Protein AF-A0A955W1N9-F1 (afdb_monomer)

Foldseek 3Di:
DDDDPPPPPVDDVVVVVVVVVVVVVVVVVVVVVVVVPDDPPDDPAAEEEEAEDDDVPPVVVLVQVVVLQVLCVVVRHHYDYLSNPCVVPPDCVVRVVVSLVVSLVSLLPGQAYEHDDPDQDPSNVSSVVSCVVNVRHYHYDPPPSRD

pLDDT: mean 88.89, std 12.07, range [47.62, 98.5]

Sequence (147 aa):
DYGPWEVDDGRDYRAEAFAEVIDGLHYCAAELVRLSGPRVPRVRRRRVYVCHPYRDDPQGNAARVADLCRALTDAGLVPIAPQLYLPAFVDEATQREEALALCLELLDVCDEVRVYGERISEGMRVELRHAEARGIPIRFAAGGDEP

Secondary structure (DSSP, 8-state):
---------S--HHHHHHHHHHHHHHHHHHHHHHHT--------PPEEEEE---TTSHHHHHHHHHHHHHHHHHTT-EEE-GGGTGGGT--TTT-HHHHHHHHHHHHHT-SEEEE-SSS--HHHHHHHHHHHHTTPPEEEPPTT---

Nearest PDB structures (foldseek):
  8rpt-assembly1_B  TM=7.916E-01  e=1.209E-04  Homo sapiens
  8rpt-assembly1_A  TM=8.004E-01  e=1.882E-04  Homo sapiens
  2v4u-assembly1_A  TM=5.963E-01  e=4.336E-02  Homo sapiens
  2q62-assembly2_F  TM=5.947E-01  e=8.163E-02  Sinorhizobium meliloti
  2q62-assembly1_D  TM=5.545E-01  e=4.921E-02  Sinorhizobium meliloti

Mean predicted aligned error: 10.29 Å

Radius of gyration: 29.56 Å; Cα contacts (8 Å, |Δi|>4): 143; chains: 1; bounding box: 43×31×104 Å

Solvent-accessible surface area (backbone atoms only — not compar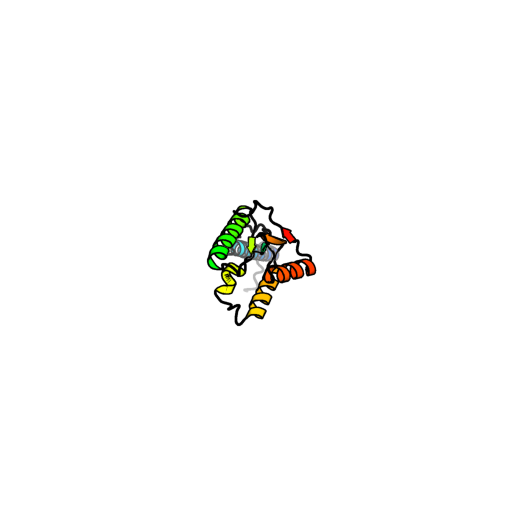able to full-atom values): 8859 Å² total; per-residue (Å²): 140,87,71,87,80,80,78,83,78,85,71,58,63,67,62,51,55,51,50,53,52,53,51,53,51,51,51,53,53,53,49,53,58,63,71,64,50,89,74,76,85,77,76,85,55,54,30,33,26,59,41,60,66,42,84,93,46,56,73,65,35,46,53,53,52,51,52,51,38,47,56,36,40,77,72,58,34,41,60,44,51,57,86,74,54,48,69,80,82,42,56,59,92,83,37,47,68,59,54,48,50,54,47,50,58,59,45,70,73,30,67,24,38,39,38,42,76,98,56,84,41,73,70,49,52,53,53,51,55,51,30,57,77,68,70,38,50,76,41,74,56,57,104,75,72,70,131

Structure (mmCIF, N/CA/C/O backbone):
data_AF-A0A955W1N9-F1
#
_entry.id   AF-A0A955W1N9-F1
#
loop_
_atom_site.group_PDB
_atom_site.id
_atom_site.type_symbol
_atom_site.label_atom_id
_atom_site.label_alt_id
_atom_site.label_comp_id
_atom_site.label_asym_id
_atom_site.label_entity_id
_atom_site.label_seq_id
_atom_site.pdbx_PDB_ins_code
_atom_site.Cartn_x
_atom_site.Cartn_y
_atom_site.Cartn_z
_atom_site.occupancy
_atom_site.B_iso_or_equiv
_atom_site.auth_seq_id
_atom_site.auth_comp_id
_atom_site.auth_asym_id
_atom_site.auth_atom_id
_atom_site.pdbx_PDB_model_num
ATOM 1 N N . ASP A 1 1 ? -7.332 9.156 83.949 1.00 47.62 1 ASP A N 1
ATOM 2 C CA . ASP A 1 1 ? -8.137 8.392 82.983 1.00 47.62 1 ASP A CA 1
ATOM 3 C C . ASP A 1 1 ? -8.134 9.056 81.622 1.00 47.62 1 ASP A C 1
ATOM 5 O O . ASP A 1 1 ? -8.812 10.051 81.417 1.00 47.62 1 ASP A O 1
ATOM 9 N N . TYR A 1 2 ? -7.305 8.539 80.718 1.00 48.75 2 TYR A N 1
ATOM 10 C CA . TYR A 1 2 ? -7.372 8.814 79.283 1.00 48.75 2 TYR A CA 1
ATOM 11 C C . TYR A 1 2 ? -7.655 7.456 78.632 1.00 48.75 2 TYR A C 1
ATOM 13 O O . TYR A 1 2 ? -6.752 6.638 78.475 1.00 48.75 2 TYR A O 1
ATOM 21 N N . GLY A 1 3 ? -8.940 7.170 78.416 1.00 58.53 3 GLY A N 1
ATOM 22 C CA . GLY A 1 3 ? -9.425 5.995 77.687 1.00 58.53 3 GLY A CA 1
ATOM 23 C C . GLY A 1 3 ? -9.599 6.314 76.199 1.00 58.53 3 GLY A C 1
ATOM 24 O O . GLY A 1 3 ? -9.450 7.477 75.816 1.00 58.53 3 GLY A O 1
ATOM 25 N N . PRO A 1 4 ? -9.885 5.316 75.347 1.00 54.72 4 PRO A N 1
ATOM 26 C CA . PRO A 1 4 ? -10.070 5.553 73.924 1.00 54.72 4 PRO A CA 1
ATOM 27 C C . PRO A 1 4 ? -11.295 6.451 73.741 1.00 54.72 4 PRO A C 1
ATOM 29 O O . PRO A 1 4 ? -12.402 6.102 74.143 1.00 54.72 4 PRO A O 1
ATOM 32 N N . TRP A 1 5 ? -11.076 7.639 73.186 1.00 65.38 5 TRP A N 1
ATOM 33 C CA . TRP A 1 5 ? -12.154 8.535 72.797 1.00 65.38 5 TRP A CA 1
ATOM 34 C C . TRP A 1 5 ? -12.833 7.928 71.569 1.00 65.38 5 TRP A C 1
ATOM 36 O O . TRP A 1 5 ? -12.374 8.123 70.445 1.00 65.38 5 TRP A O 1
ATOM 46 N N . GLU A 1 6 ? -13.902 7.161 71.773 1.00 60.47 6 GLU A N 1
ATOM 47 C CA . GLU A 1 6 ? -14.869 6.908 70.707 1.00 60.47 6 GLU A CA 1
ATOM 48 C C . GLU A 1 6 ? -15.645 8.208 70.496 1.00 60.47 6 GLU A C 1
ATOM 50 O O . GLU A 1 6 ? -16.575 8.543 71.229 1.00 60.47 6 GLU A O 1
ATOM 55 N N . VAL A 1 7 ? -15.166 9.011 69.547 1.00 66.75 7 VAL A N 1
ATOM 56 C CA . VAL A 1 7 ? -15.858 10.217 69.100 1.00 66.75 7 VAL A CA 1
ATOM 57 C C . VAL A 1 7 ? -16.993 9.760 68.188 1.00 66.75 7 VAL A C 1
ATOM 59 O O . VAL A 1 7 ? -16.780 9.526 67.003 1.00 66.75 7 VAL A O 1
ATOM 62 N N . ASP A 1 8 ? -18.185 9.588 68.757 1.00 68.19 8 ASP A N 1
ATOM 63 C CA . ASP A 1 8 ? -19.421 9.439 67.986 1.00 68.19 8 ASP A CA 1
ATOM 64 C C . ASP A 1 8 ? -19.909 10.833 67.573 1.00 68.19 8 ASP A C 1
ATOM 66 O O . ASP A 1 8 ? -20.668 11.500 68.278 1.00 68.19 8 ASP A O 1
ATOM 70 N N . ASP A 1 9 ? -19.384 11.318 66.452 1.00 80.75 9 ASP A N 1
ATOM 71 C CA . ASP A 1 9 ? -19.788 12.576 65.826 1.00 80.75 9 ASP A CA 1
ATOM 72 C C . ASP A 1 9 ? -20.898 12.385 64.779 1.00 80.75 9 ASP A C 1
ATOM 74 O O . ASP A 1 9 ? -21.187 13.300 64.005 1.00 80.75 9 ASP A O 1
ATOM 78 N N . GLY A 1 10 ? -21.541 11.209 64.760 1.00 82.44 10 GLY A N 1
ATOM 79 C CA . GLY A 1 10 ? -22.621 10.876 63.833 1.00 82.44 10 GLY A CA 1
ATOM 80 C C . GLY A 1 10 ? -22.175 10.674 62.383 1.00 82.44 10 GLY A C 1
ATOM 81 O O . GLY A 1 10 ? -23.028 10.612 61.494 1.00 82.44 10 GLY A O 1
ATOM 82 N N . ARG A 1 11 ? -20.864 10.588 62.122 1.00 81.31 11 ARG A N 1
ATOM 83 C CA . ARG A 1 11 ? -20.317 10.399 60.776 1.00 81.31 11 ARG A CA 1
ATOM 84 C C . ARG A 1 11 ? -20.156 8.934 60.407 1.00 81.31 11 ARG A C 1
ATOM 86 O O . ARG A 1 11 ? -19.706 8.107 61.199 1.00 81.31 11 ARG A O 1
ATOM 93 N N . ASP A 1 12 ? -20.455 8.629 59.150 1.00 87.69 12 ASP A N 1
ATOM 94 C CA . ASP A 1 12 ? -20.154 7.331 58.555 1.00 87.69 12 ASP A CA 1
ATOM 95 C C . ASP A 1 12 ? -18.801 7.401 57.844 1.00 87.69 12 ASP A C 1
ATOM 97 O O . ASP A 1 12 ? -18.701 7.585 56.630 1.00 87.69 12 ASP A O 1
ATOM 101 N N . TYR A 1 13 ? -17.736 7.223 58.621 1.00 85.19 13 TYR A N 1
ATOM 102 C CA . TYR A 1 13 ? -16.364 7.233 58.115 1.00 85.19 13 TYR A CA 1
ATOM 103 C C . TYR A 1 13 ? -16.109 6.211 57.003 1.00 85.19 13 TYR A C 1
ATOM 105 O O . TYR A 1 13 ? -15.218 6.418 56.182 1.00 85.19 13 TYR A O 1
ATOM 113 N N . ARG A 1 14 ? -16.856 5.097 56.957 1.00 84.31 14 ARG A N 1
ATOM 114 C CA . ARG A 1 14 ? -16.711 4.113 55.876 1.00 84.31 14 ARG A CA 1
ATOM 115 C C . ARG A 1 14 ? -17.278 4.653 54.575 1.00 84.31 14 ARG A C 1
ATOM 117 O O . ARG A 1 14 ? -16.627 4.509 53.541 1.00 84.31 14 ARG A O 1
ATOM 124 N N . ALA A 1 15 ? -18.458 5.262 54.629 1.00 88.06 15 ALA A N 1
ATOM 125 C CA . ALA A 1 15 ? -19.057 5.907 53.470 1.00 88.06 15 ALA A CA 1
ATOM 126 C C . ALA A 1 15 ? -18.213 7.102 52.995 1.00 88.06 15 ALA A C 1
ATOM 128 O O . ALA A 1 15 ? -17.950 7.215 51.799 1.00 88.06 15 ALA A O 1
ATOM 129 N N . GLU A 1 16 ? -17.723 7.933 53.920 1.00 88.50 16 GLU A N 1
ATOM 130 C CA . GLU A 1 16 ? -16.848 9.075 53.615 1.00 88.50 16 GLU A CA 1
ATOM 131 C C . GLU A 1 16 ? -15.528 8.621 52.978 1.00 88.50 16 GLU A C 1
ATOM 133 O O . GLU A 1 16 ? -15.172 9.085 51.898 1.00 88.50 16 GLU A O 1
ATOM 138 N N . ALA A 1 17 ? -14.834 7.646 53.574 1.00 89.25 17 ALA A N 1
ATOM 139 C CA . ALA A 1 17 ? -13.588 7.123 53.015 1.00 89.25 17 ALA A CA 1
ATOM 140 C C . ALA A 1 17 ? -13.790 6.482 51.634 1.00 89.25 17 ALA A C 1
ATOM 142 O O . ALA A 1 17 ? -12.925 6.588 50.765 1.00 89.25 17 ALA A O 1
ATOM 143 N N . PHE A 1 18 ? -14.928 5.818 51.412 1.00 91.81 18 PHE A N 1
ATOM 144 C CA . PHE A 1 18 ? -15.265 5.270 50.103 1.00 91.81 18 PHE A CA 1
ATOM 145 C C . PHE A 1 18 ? -15.501 6.378 49.067 1.00 91.81 18 PHE A C 1
ATOM 147 O O . PHE A 1 18 ? -14.993 6.274 47.952 1.00 91.81 18 PHE A O 1
ATOM 154 N N . ALA A 1 19 ? -16.211 7.449 49.433 1.00 92.19 19 ALA A N 1
ATOM 155 C CA . ALA A 1 19 ? -16.438 8.600 48.560 1.00 92.19 19 ALA A CA 1
ATOM 156 C C . ALA A 1 19 ? -15.120 9.281 48.151 1.00 92.19 19 ALA A C 1
ATOM 158 O O . ALA A 1 19 ? -14.893 9.502 46.964 1.00 92.19 19 ALA A O 1
ATOM 159 N N . GLU A 1 20 ? -14.207 9.498 49.101 1.00 93.06 20 GLU A N 1
ATOM 160 C CA . GLU A 1 20 ? -12.881 10.082 48.843 1.00 93.06 20 GLU A CA 1
ATOM 161 C C . GLU A 1 20 ? -12.044 9.239 47.867 1.00 93.06 20 GLU A C 1
ATOM 163 O O . GLU A 1 20 ? -11.380 9.765 46.971 1.00 93.06 20 GLU A O 1
ATOM 168 N N . VAL A 1 21 ? -12.094 7.907 47.988 1.00 95.44 21 VAL A N 1
ATOM 169 C CA . VAL A 1 21 ? -11.411 7.005 47.045 1.00 95.44 21 VAL A CA 1
ATOM 170 C C . VAL A 1 21 ? -11.996 7.132 45.638 1.00 95.44 21 VAL A C 1
ATOM 172 O O . VAL A 1 21 ? -11.247 7.161 44.659 1.00 95.44 21 VAL A O 1
ATOM 175 N N . ILE A 1 22 ? -13.321 7.213 45.523 1.00 96.06 22 ILE A N 1
ATOM 176 C CA . ILE A 1 22 ? -14.002 7.385 44.238 1.00 96.06 22 ILE A CA 1
ATOM 177 C C . ILE A 1 22 ? -13.641 8.734 43.606 1.00 96.06 22 ILE A C 1
ATOM 179 O O . ILE A 1 22 ? -13.322 8.777 42.417 1.00 96.06 22 ILE A O 1
ATOM 183 N N . ASP A 1 23 ? -13.595 9.810 44.387 1.00 95.69 23 ASP A N 1
ATOM 184 C CA . ASP A 1 23 ? -13.177 11.129 43.908 1.00 95.69 23 ASP A CA 1
ATOM 185 C C . ASP A 1 23 ? -11.713 11.138 43.462 1.00 95.69 23 ASP A C 1
ATOM 187 O O . ASP A 1 23 ? -11.400 11.640 42.379 1.00 95.69 23 ASP A O 1
ATOM 191 N N . GLY A 1 24 ? -10.820 10.496 44.219 1.00 95.75 24 GLY A N 1
ATOM 192 C CA . GLY A 1 24 ? -9.426 10.304 43.819 1.00 95.75 24 GLY A CA 1
ATOM 193 C C . GLY A 1 24 ? -9.296 9.577 42.475 1.00 95.75 24 GLY A C 1
ATOM 194 O O . GLY A 1 24 ? -8.546 10.0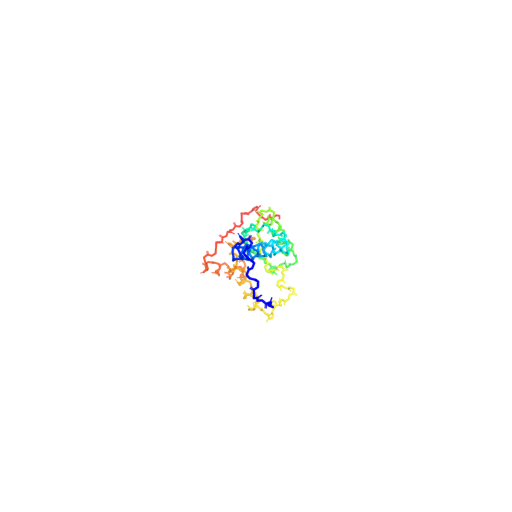11 41.597 1.00 95.75 24 GLY A O 1
ATOM 195 N N . LEU A 1 25 ? -10.076 8.513 42.265 1.00 96.50 25 LEU A N 1
ATOM 196 C CA . LEU A 1 25 ? -10.115 7.787 40.992 1.00 96.50 25 LEU A CA 1
ATOM 197 C C . LEU A 1 25 ? -10.665 8.650 39.847 1.00 96.50 25 LEU 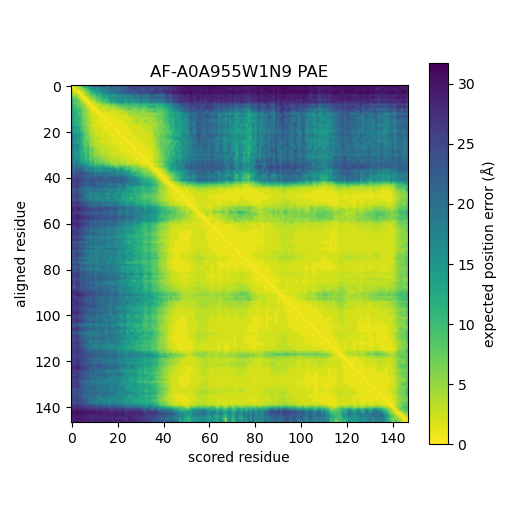A C 1
ATOM 199 O O . LEU A 1 25 ? -10.114 8.611 38.743 1.00 96.50 25 LEU A O 1
ATOM 203 N N . HIS A 1 26 ? -11.702 9.455 40.095 1.00 94.50 26 HIS A N 1
ATOM 204 C CA . HIS A 1 26 ? -12.229 10.397 39.108 1.00 94.50 26 HIS A CA 1
ATOM 205 C C . HIS A 1 26 ? -11.186 11.444 38.703 1.00 94.50 26 HIS A C 1
ATOM 207 O O . HIS A 1 26 ? -11.023 11.704 37.508 1.00 94.50 26 HIS A O 1
ATOM 213 N N . TYR A 1 27 ? -10.438 11.995 39.664 1.00 95.00 27 TYR A N 1
ATOM 214 C CA . TYR A 1 27 ? -9.342 12.926 39.388 1.00 95.00 27 TYR A CA 1
ATOM 215 C C . TYR A 1 27 ? -8.241 12.279 38.543 1.00 95.00 27 TYR A C 1
ATOM 217 O O . TYR A 1 27 ? -7.823 12.855 37.535 1.00 95.00 27 TYR A O 1
ATOM 225 N N . CYS A 1 28 ? -7.810 11.062 38.890 1.00 94.44 28 CYS A N 1
ATOM 226 C CA . CYS A 1 28 ? -6.826 10.326 38.097 1.00 94.44 28 CYS A CA 1
ATOM 227 C C . CYS A 1 28 ? -7.314 10.068 36.663 1.00 94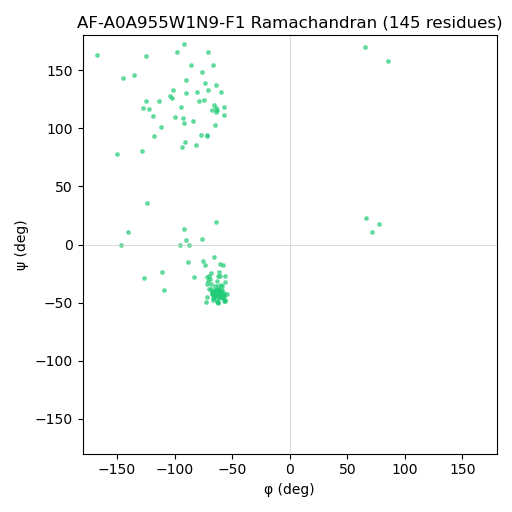.44 28 CYS A C 1
ATOM 229 O O . CYS A 1 28 ? -6.564 10.277 35.710 1.00 94.44 28 CYS A O 1
ATOM 231 N N . ALA A 1 29 ? -8.570 9.650 36.487 1.00 92.19 29 ALA A N 1
ATOM 232 C CA . ALA A 1 29 ? -9.149 9.414 35.166 1.00 92.19 29 ALA A CA 1
ATOM 233 C C . ALA A 1 29 ? -9.240 10.706 34.335 1.00 92.19 29 ALA A C 1
ATOM 235 O O . ALA A 1 29 ? -8.890 10.707 33.152 1.00 92.19 29 ALA A O 1
ATOM 236 N N . ALA A 1 30 ? -9.662 11.813 34.952 1.00 90.19 30 ALA A N 1
ATOM 237 C CA . ALA A 1 30 ? -9.750 13.110 34.293 1.00 90.19 30 ALA A CA 1
ATOM 238 C C . ALA A 1 30 ? -8.377 13.595 33.806 1.00 90.19 30 ALA A C 1
ATOM 240 O O . ALA A 1 30 ? -8.266 14.062 32.669 1.00 90.19 30 ALA A O 1
ATOM 241 N N . GLU A 1 31 ? -7.324 13.435 34.613 1.00 91.50 31 GLU A N 1
ATOM 242 C CA . GLU A 1 31 ? -5.978 13.813 34.181 1.00 91.50 31 GLU A CA 1
ATOM 243 C C . GLU A 1 31 ? -5.384 12.873 33.132 1.00 91.50 31 GLU A C 1
ATOM 245 O O . GLU A 1 31 ? -4.739 13.342 32.197 1.00 91.50 31 GLU A O 1
ATOM 250 N N . LEU A 1 32 ? -5.673 11.571 33.174 1.00 88.25 32 LEU A N 1
ATOM 251 C CA . LEU A 1 32 ? -5.283 10.665 32.087 1.00 88.25 32 LEU A CA 1
ATOM 252 C C . LEU A 1 32 ? -5.888 11.090 30.739 1.00 88.25 32 LEU A C 1
ATOM 254 O O . LEU A 1 32 ? -5.205 11.039 29.714 1.00 88.25 32 LEU A O 1
ATOM 258 N N . VAL A 1 33 ? -7.142 11.550 30.722 1.00 85.06 33 VAL A N 1
ATOM 259 C CA . VAL A 1 33 ? -7.791 12.066 29.504 1.00 85.06 33 VAL A CA 1
ATOM 260 C C . VAL A 1 33 ? -7.137 13.367 29.031 1.00 85.06 33 VAL A C 1
ATOM 262 O O . VAL A 1 33 ? -6.891 13.519 27.835 1.00 85.06 33 VAL A O 1
ATOM 265 N N . ARG A 1 34 ? -6.806 14.283 29.948 1.00 84.69 34 ARG A N 1
ATOM 266 C CA . ARG A 1 34 ? -6.113 15.542 29.622 1.00 84.69 34 ARG A CA 1
ATOM 267 C C . ARG A 1 34 ? -4.710 15.301 29.064 1.00 84.69 34 ARG A C 1
ATOM 269 O O . ARG A 1 34 ? -4.343 15.910 28.061 1.00 84.69 34 ARG A O 1
ATOM 276 N N . LEU A 1 35 ? -3.963 14.370 29.658 1.00 85.56 35 LEU A N 1
ATOM 277 C CA . LEU A 1 35 ? -2.621 13.976 29.218 1.00 85.56 35 LEU A CA 1
ATOM 278 C C . LEU A 1 35 ? -2.623 13.210 27.890 1.00 85.56 35 LEU A C 1
ATOM 280 O O . LEU A 1 35 ? -1.648 13.274 27.146 1.00 85.56 35 LEU A O 1
ATOM 284 N N . SER A 1 36 ? -3.714 12.510 27.563 1.00 78.94 36 SER A N 1
ATOM 285 C CA . SER A 1 36 ? -3.830 11.732 26.320 1.00 78.94 36 SER A CA 1
ATOM 286 C C . SER A 1 36 ? -3.830 12.590 25.046 1.00 78.94 36 SER A C 1
ATOM 288 O O . SER A 1 36 ? -3.705 12.042 23.949 1.00 78.94 36 SER A O 1
ATOM 290 N N . GLY A 1 37 ? -3.954 13.916 25.174 1.00 73.00 37 GLY A N 1
ATOM 291 C CA . GLY A 1 37 ? -3.973 14.856 24.059 1.00 73.00 37 GLY A CA 1
ATOM 292 C C . GLY A 1 37 ? -5.191 14.689 23.135 1.00 73.00 37 GLY A C 1
ATOM 293 O O . GLY A 1 37 ? -5.961 13.728 23.237 1.00 73.00 37 GLY A O 1
ATOM 294 N N . PRO A 1 38 ? -5.411 15.630 22.203 1.00 69.88 38 PRO A N 1
ATOM 295 C CA . PRO A 1 38 ? -6.459 15.484 21.205 1.00 69.88 38 PRO A CA 1
ATOM 296 C C . PRO A 1 38 ? -6.154 14.277 20.307 1.00 69.88 38 PRO A C 1
ATOM 298 O O . PRO A 1 38 ? -5.194 14.277 19.534 1.00 69.88 38 PRO A O 1
ATOM 301 N N . ARG A 1 39 ? -6.995 13.238 20.370 1.00 68.25 39 ARG A N 1
ATOM 302 C CA . ARG A 1 39 ? -6.963 12.160 19.375 1.00 68.25 39 ARG A CA 1
ATOM 303 C C . ARG A 1 39 ? -7.413 12.754 18.048 1.00 68.25 39 ARG A C 1
ATOM 305 O O . ARG A 1 39 ? -8.567 13.154 17.923 1.00 68.25 39 ARG A O 1
ATOM 312 N N . VAL A 1 40 ? -6.528 12.779 17.051 1.00 70.94 40 VAL A N 1
ATOM 313 C CA . VAL A 1 40 ? -6.933 13.077 15.671 1.00 70.94 40 VAL A CA 1
ATOM 314 C C . VAL A 1 40 ? -8.008 12.052 15.294 1.00 70.94 40 VAL A C 1
ATOM 316 O O . VAL A 1 40 ? -7.709 10.853 15.336 1.00 70.94 40 VAL A O 1
ATOM 319 N N . PRO A 1 41 ? -9.249 12.463 14.971 1.00 66.62 41 PRO A N 1
ATOM 320 C CA . PRO A 1 41 ? -10.289 11.528 14.567 1.00 66.62 41 PRO A CA 1
ATOM 321 C C . PRO A 1 41 ? -9.795 10.740 13.354 1.00 66.62 41 PRO A C 1
ATOM 323 O O . PRO A 1 41 ? -9.594 11.290 12.272 1.00 66.62 41 PRO A O 1
ATOM 326 N N . ARG A 1 42 ? -9.542 9.441 13.532 1.00 67.06 42 ARG A N 1
ATOM 327 C CA . ARG A 1 42 ? -9.075 8.583 12.442 1.00 67.06 42 ARG A CA 1
ATOM 328 C C . ARG A 1 42 ? -10.286 7.967 11.767 1.00 67.06 42 ARG A C 1
ATOM 330 O O . ARG A 1 42 ? -10.705 6.870 12.119 1.00 67.06 42 ARG A O 1
ATOM 337 N N . VAL A 1 43 ? -10.836 8.661 10.774 1.00 80.38 43 VAL A N 1
ATOM 338 C CA . VAL A 1 43 ? -11.691 7.984 9.795 1.00 80.38 43 VAL A CA 1
ATOM 339 C C . VAL A 1 43 ? -10.796 7.010 9.035 1.00 80.38 43 VAL A C 1
ATOM 341 O O . VAL A 1 43 ? -9.795 7.415 8.436 1.00 80.38 43 VAL A O 1
ATOM 344 N N . ARG A 1 44 ? -11.115 5.714 9.094 1.00 88.25 44 ARG A N 1
ATOM 345 C CA . ARG A 1 44 ? -10.399 4.696 8.322 1.00 88.25 44 ARG A CA 1
ATOM 346 C C . ARG A 1 44 ? -10.645 4.958 6.838 1.00 88.25 44 ARG A C 1
ATOM 348 O O . ARG A 1 44 ? -11.707 4.638 6.312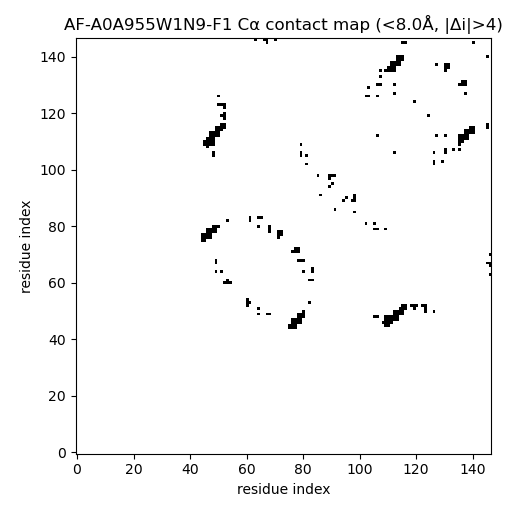 1.00 88.25 44 ARG A O 1
ATOM 355 N N . ARG A 1 45 ? -9.650 5.531 6.168 1.00 93.31 45 ARG A N 1
ATOM 356 C CA . ARG A 1 45 ? -9.627 5.665 4.710 1.00 93.31 45 ARG A CA 1
ATOM 357 C C . ARG A 1 45 ? -9.279 4.321 4.073 1.00 93.31 45 ARG A C 1
ATOM 359 O O . ARG A 1 45 ? -8.549 3.525 4.666 1.00 93.31 45 ARG A O 1
ATOM 366 N N . ARG A 1 46 ? -9.810 4.065 2.876 1.00 96.69 46 ARG A N 1
ATOM 367 C CA . ARG A 1 46 ? -9.477 2.863 2.100 1.00 96.69 46 ARG A CA 1
ATOM 368 C C . ARG A 1 46 ? -8.050 2.978 1.569 1.00 96.69 46 ARG A C 1
ATOM 370 O O . ARG A 1 46 ? -7.681 4.022 1.033 1.00 96.69 46 ARG A O 1
ATOM 377 N N . ARG A 1 47 ? -7.271 1.914 1.725 1.00 98.19 47 ARG A N 1
ATOM 378 C CA . ARG A 1 47 ? -5.897 1.792 1.234 1.00 98.19 47 ARG A CA 1
ATOM 379 C C . ARG A 1 47 ? -5.914 1.201 -0.167 1.00 98.19 47 ARG A C 1
ATOM 381 O O . ARG A 1 47 ? -6.577 0.191 -0.390 1.00 98.19 47 ARG A O 1
ATOM 388 N N . VAL A 1 48 ? -5.212 1.831 -1.094 1.00 98.31 48 VAL A N 1
ATOM 389 C CA . VAL A 1 48 ? -5.200 1.453 -2.507 1.00 98.31 48 VAL A CA 1
ATOM 390 C C . VAL A 1 48 ? -3.771 1.158 -2.913 1.00 98.31 48 VAL A C 1
ATOM 392 O O . VAL A 1 48 ? -2.935 2.058 -2.891 1.00 98.31 48 VAL A O 1
ATOM 395 N N . TYR A 1 49 ? -3.500 -0.082 -3.301 1.00 98.50 49 TYR A N 1
ATOM 396 C CA . TYR A 1 49 ? -2.221 -0.438 -3.899 1.00 98.50 49 TYR A CA 1
ATOM 397 C C . TYR A 1 49 ? -2.169 0.092 -5.335 1.00 98.50 49 TYR A C 1
ATOM 399 O O . TYR A 1 49 ? -3.058 -0.212 -6.134 1.00 98.50 49 TYR A O 1
ATOM 407 N N . VAL A 1 50 ? -1.152 0.887 -5.667 1.00 97.69 50 VAL A N 1
ATOM 408 C CA . VAL A 1 50 ? -0.977 1.485 -6.997 1.00 97.69 50 VAL A CA 1
ATOM 409 C C . VAL A 1 50 ? -0.119 0.562 -7.855 1.00 97.69 50 VAL A C 1
ATOM 411 O O . VAL A 1 50 ? 1.098 0.507 -7.703 1.00 97.69 50 VAL A O 1
ATOM 414 N N . CYS A 1 51 ? -0.759 -0.140 -8.783 1.00 96.31 51 CYS A N 1
ATOM 415 C CA . CYS A 1 51 ? -0.123 -1.054 -9.724 1.00 96.31 51 CYS A CA 1
ATOM 416 C C . CYS A 1 51 ? 0.053 -0.338 -11.076 1.00 96.31 51 CYS A C 1
ATOM 418 O O . CYS A 1 51 ? -0.932 -0.054 -11.753 1.00 96.31 51 CYS A O 1
ATOM 420 N N . HIS A 1 52 ? 1.290 -0.011 -11.462 1.00 94.38 52 HIS A N 1
ATOM 421 C CA . HIS A 1 52 ? 1.614 0.748 -12.682 1.00 94.38 52 HIS A CA 1
ATOM 422 C C . HIS A 1 52 ? 2.934 0.233 -13.292 1.00 94.38 52 HIS A C 1
ATOM 424 O O . HIS A 1 52 ? 3.859 -0.098 -12.540 1.00 94.38 52 HIS A O 1
ATOM 430 N N . PRO A 1 53 ? 3.088 0.176 -14.629 1.00 91.44 53 PRO A N 1
ATOM 431 C CA . PRO A 1 53 ? 4.349 -0.219 -15.260 1.00 91.44 53 PRO A CA 1
ATOM 432 C C . PRO A 1 53 ? 5.473 0.780 -14.933 1.00 91.44 53 PRO A C 1
ATOM 434 O O . PRO A 1 53 ? 5.409 1.938 -15.318 1.00 91.44 53 PRO A O 1
ATOM 437 N N . TYR A 1 54 ? 6.514 0.353 -14.210 1.00 86.94 54 TYR A N 1
ATOM 438 C CA . TYR A 1 54 ? 7.512 1.290 -13.661 1.00 86.94 54 TYR A CA 1
ATOM 439 C C . TYR A 1 54 ? 8.896 1.240 -14.331 1.00 86.94 54 TYR A C 1
ATOM 441 O O . TYR A 1 54 ? 9.518 2.277 -14.550 1.00 86.94 54 TYR A O 1
ATOM 449 N N . ARG A 1 55 ? 9.387 0.045 -14.679 1.00 82.75 55 ARG A N 1
ATOM 450 C CA . ARG A 1 55 ? 10.809 -0.182 -15.005 1.00 82.75 55 ARG A CA 1
ATOM 451 C C . ARG A 1 55 ? 11.310 0.460 -16.300 1.00 82.75 55 ARG A C 1
ATOM 453 O O . ARG A 1 55 ? 12.507 0.692 -16.415 1.00 82.75 55 ARG A O 1
ATOM 460 N N . ASP A 1 56 ? 10.425 0.722 -17.256 1.00 84.44 56 ASP A N 1
ATOM 461 C CA . ASP A 1 56 ? 10.830 1.155 -18.601 1.00 84.44 56 ASP A CA 1
ATOM 462 C C . ASP A 1 56 ? 11.360 2.605 -18.624 1.00 84.44 56 ASP A C 1
ATOM 464 O O . ASP A 1 56 ? 12.201 2.942 -19.451 1.00 84.44 56 ASP A O 1
ATOM 468 N N . ASP A 1 57 ? 10.891 3.449 -17.700 1.00 87.25 57 ASP A N 1
ATOM 469 C CA . ASP A 1 57 ? 11.305 4.849 -17.518 1.00 87.25 57 ASP A CA 1
ATOM 470 C C . ASP A 1 57 ? 11.156 5.231 -16.031 1.00 87.25 57 ASP A C 1
ATOM 472 O O . ASP A 1 57 ? 10.158 5.843 -15.649 1.00 87.25 57 ASP A O 1
ATOM 476 N N . PRO A 1 58 ? 12.088 4.834 -15.143 1.00 83.88 58 PRO A N 1
ATOM 477 C CA . PRO A 1 58 ? 11.907 5.013 -13.701 1.00 83.88 58 PRO A CA 1
ATOM 478 C C . PRO A 1 58 ? 11.705 6.474 -13.279 1.00 83.88 58 PRO A C 1
ATOM 480 O O . PRO A 1 58 ? 10.921 6.750 -12.375 1.00 83.88 58 PRO A O 1
ATOM 483 N N . GLN A 1 59 ? 12.373 7.422 -13.944 1.00 84.06 59 GLN A N 1
ATOM 484 C CA . GLN A 1 59 ? 12.285 8.847 -13.613 1.00 84.06 59 GLN A CA 1
ATOM 485 C C . GLN A 1 59 ? 10.935 9.439 -14.030 1.00 84.06 59 GLN A C 1
ATOM 487 O O . GLN A 1 59 ? 10.266 10.065 -13.205 1.00 84.06 59 GLN A O 1
ATOM 492 N N . GLY A 1 60 ? 10.495 9.212 -15.272 1.00 89.50 60 GLY A N 1
ATOM 493 C CA . GLY A 1 60 ? 9.186 9.687 -15.720 1.00 89.50 60 GLY A CA 1
ATOM 494 C C . GLY A 1 60 ? 8.035 8.948 -15.036 1.00 89.50 60 GLY A C 1
ATOM 495 O O . GLY A 1 60 ? 7.048 9.567 -14.638 1.00 89.50 60 GLY A O 1
ATOM 496 N N . ASN A 1 61 ? 8.174 7.642 -14.804 1.00 91.56 61 ASN A N 1
ATOM 497 C CA . ASN A 1 61 ? 7.162 6.851 -14.104 1.00 91.56 61 ASN A CA 1
ATOM 498 C C . ASN A 1 61 ? 7.063 7.204 -12.617 1.00 91.56 61 ASN A C 1
ATOM 500 O O . ASN A 1 61 ? 5.969 7.126 -12.067 1.00 91.56 61 ASN A O 1
ATOM 504 N N . ALA A 1 62 ? 8.146 7.641 -11.964 1.00 93.31 62 ALA A N 1
ATOM 505 C CA . ALA A 1 62 ? 8.069 8.164 -10.600 1.00 93.31 62 ALA A CA 1
ATOM 506 C C . ALA A 1 62 ? 7.155 9.393 -10.511 1.00 93.31 62 ALA A C 1
ATOM 508 O O . ALA A 1 62 ? 6.323 9.461 -9.608 1.00 93.31 62 ALA A O 1
ATOM 509 N N . ALA A 1 63 ? 7.263 10.327 -11.463 1.00 93.75 63 ALA A N 1
ATOM 510 C CA . ALA A 1 63 ? 6.383 11.492 -11.522 1.00 93.75 63 ALA A CA 1
ATOM 511 C C . ALA A 1 63 ? 4.919 11.080 -11.759 1.00 93.75 63 ALA A C 1
ATOM 513 O O . ALA A 1 63 ? 4.055 11.442 -10.964 1.00 93.75 63 ALA A O 1
ATOM 514 N N . ARG A 1 64 ? 4.659 10.220 -12.758 1.00 93.31 64 ARG A N 1
ATOM 515 C CA . ARG A 1 64 ? 3.305 9.704 -13.049 1.00 93.31 64 ARG A CA 1
ATOM 516 C C . ARG A 1 64 ? 2.676 9.016 -11.836 1.00 93.31 64 ARG A C 1
ATOM 518 O O . ARG A 1 64 ? 1.554 9.323 -11.448 1.00 93.31 64 ARG A O 1
ATOM 525 N N . VAL A 1 65 ? 3.411 8.115 -11.182 1.00 95.31 65 VAL A N 1
ATOM 526 C CA . VAL A 1 65 ? 2.927 7.410 -9.984 1.00 95.31 65 VAL A CA 1
ATOM 527 C C . VAL A 1 65 ? 2.705 8.378 -8.817 1.00 95.31 65 VAL A C 1
ATOM 529 O O . VAL A 1 65 ? 1.754 8.204 -8.057 1.00 95.31 65 VAL A O 1
ATOM 532 N N . ALA A 1 66 ? 3.529 9.418 -8.665 1.00 96.00 66 ALA A N 1
ATOM 533 C CA . ALA A 1 66 ? 3.304 10.449 -7.656 1.00 96.00 66 ALA A CA 1
ATOM 534 C C . ALA A 1 66 ? 2.019 11.255 -7.925 1.00 96.00 66 ALA A C 1
ATOM 536 O O . ALA A 1 66 ? 1.278 11.546 -6.983 1.00 96.00 66 ALA A O 1
ATOM 537 N N . ASP A 1 67 ? 1.719 11.563 -9.187 1.00 95.94 67 ASP A N 1
ATOM 538 C CA . ASP A 1 67 ? 0.486 12.251 -9.580 1.00 95.94 67 ASP A CA 1
ATOM 539 C C . ASP A 1 67 ? -0.751 11.368 -9.350 1.00 95.94 67 ASP A C 1
ATOM 541 O O . ASP A 1 67 ? -1.737 11.830 -8.771 1.00 95.94 67 ASP A O 1
ATOM 545 N N . LEU A 1 68 ? -0.662 10.070 -9.659 1.00 95.69 68 LEU A N 1
ATOM 546 C CA . LEU A 1 68 ? -1.682 9.074 -9.306 1.00 95.69 68 LEU A CA 1
ATOM 547 C C . LEU A 1 68 ? -1.933 9.014 -7.793 1.00 95.69 68 LEU A C 1
ATOM 549 O O . LEU A 1 68 ? -3.079 9.031 -7.337 1.00 95.69 68 LEU A O 1
ATOM 553 N N . CYS A 1 69 ? -0.867 8.984 -6.990 1.00 97.19 69 CYS A N 1
ATOM 554 C CA . CYS A 1 69 ? -0.970 9.034 -5.533 1.00 97.19 69 CYS A CA 1
ATOM 555 C C . CYS A 1 69 ? -1.645 10.329 -5.053 1.00 97.19 69 CYS A C 1
ATOM 557 O O . CYS A 1 69 ? -2.468 10.284 -4.133 1.00 97.19 69 CYS A O 1
ATOM 559 N N . ARG A 1 70 ? -1.340 11.477 -5.671 1.00 97.50 70 ARG A N 1
ATOM 560 C CA . ARG A 1 70 ? -1.991 12.754 -5.348 1.00 97.50 70 ARG A CA 1
ATOM 561 C C . ARG A 1 70 ? -3.490 12.694 -5.640 1.00 97.50 70 ARG A C 1
ATOM 563 O O . ARG A 1 70 ? -4.275 12.942 -4.731 1.00 97.50 70 ARG A O 1
ATOM 570 N N . ALA A 1 71 ? -3.883 12.242 -6.830 1.00 95.75 71 ALA A N 1
ATOM 571 C CA . ALA A 1 71 ? -5.288 12.107 -7.215 1.00 95.75 71 ALA A CA 1
ATOM 572 C C . ALA A 1 71 ? -6.075 11.172 -6.273 1.00 95.75 71 ALA A C 1
ATOM 574 O O . ALA A 1 71 ? -7.183 11.491 -5.840 1.00 95.75 71 ALA A O 1
ATOM 575 N N . LEU A 1 72 ? -5.488 10.033 -5.884 1.00 96.00 72 LEU A N 1
ATOM 576 C CA . LEU A 1 72 ? -6.091 9.124 -4.901 1.00 96.00 72 LEU A CA 1
ATOM 577 C C . LEU A 1 72 ? -6.231 9.776 -3.518 1.00 96.00 72 LEU A C 1
ATOM 579 O O . LEU A 1 72 ? -7.240 9.574 -2.840 1.00 96.00 72 LEU A O 1
ATOM 583 N N . THR A 1 73 ? -5.239 10.564 -3.106 1.00 96.56 73 THR A N 1
ATOM 584 C CA . THR A 1 73 ? -5.264 11.294 -1.832 1.00 96.56 73 THR A CA 1
ATOM 585 C C . THR A 1 73 ? -6.362 12.355 -1.821 1.00 96.56 73 THR A C 1
ATOM 587 O O . THR A 1 73 ? -7.115 12.433 -0.847 1.00 96.56 73 THR A O 1
ATOM 590 N N . ASP A 1 74 ? -6.509 13.108 -2.913 1.00 95.56 74 ASP A N 1
ATOM 591 C CA . ASP A 1 74 ? -7.562 14.116 -3.089 1.00 95.56 74 ASP A CA 1
ATOM 592 C C . ASP A 1 74 ? -8.961 13.475 -3.084 1.00 95.56 74 ASP A C 1
ATOM 594 O O . ASP A 1 74 ? -9.913 14.043 -2.549 1.00 95.56 74 ASP A O 1
ATOM 598 N N . ALA A 1 75 ? -9.074 12.231 -3.562 1.00 93.69 75 ALA A N 1
ATOM 599 C CA . ALA A 1 75 ? -10.282 11.408 -3.460 1.00 93.69 75 ALA A CA 1
ATOM 600 C C . ALA A 1 75 ? -10.525 10.800 -2.057 1.00 93.69 75 ALA A C 1
ATOM 602 O O . ALA A 1 75 ? -11.453 10.009 -1.869 1.00 93.69 75 ALA A O 1
ATOM 603 N N . GLY A 1 76 ? -9.702 11.129 -1.055 1.00 94.25 76 GLY A N 1
ATOM 604 C CA . GLY A 1 76 ? -9.839 10.637 0.319 1.00 94.25 76 GLY A CA 1
ATOM 605 C C . GLY A 1 76 ? -9.357 9.198 0.536 1.00 94.25 76 GLY A C 1
ATOM 606 O O . GLY A 1 76 ? -9.710 8.576 1.545 1.00 94.25 76 GLY A O 1
ATOM 607 N N . LEU A 1 77 ? -8.556 8.658 -0.384 1.00 95.88 77 LEU A N 1
ATOM 608 C CA . LEU A 1 77 ? -7.961 7.322 -0.312 1.00 95.88 77 LEU A CA 1
ATOM 609 C C . LEU A 1 77 ? -6.519 7.404 0.219 1.00 95.88 77 LEU A C 1
ATOM 611 O O . LEU A 1 77 ? -5.933 8.479 0.316 1.00 95.88 77 LEU A O 1
ATOM 615 N N . VAL A 1 78 ? -5.948 6.262 0.609 1.00 97.38 78 VAL A N 1
ATOM 616 C CA . VAL A 1 78 ? -4.543 6.154 1.039 1.00 97.38 78 VAL A CA 1
ATOM 617 C C . VAL A 1 78 ? -3.781 5.336 -0.001 1.00 97.38 78 VAL A C 1
ATOM 619 O O . VAL A 1 78 ? -3.917 4.111 -0.000 1.00 97.38 78 VAL A O 1
ATOM 622 N N . PRO A 1 79 ? -3.014 5.968 -0.900 1.00 97.88 79 PRO A N 1
ATOM 623 C CA . PRO A 1 79 ? -2.243 5.240 -1.897 1.00 97.88 79 PRO A CA 1
ATOM 624 C C . PRO A 1 79 ? -1.024 4.554 -1.266 1.00 97.88 79 PRO A C 1
ATOM 626 O O . PRO A 1 79 ? -0.324 5.139 -0.440 1.00 97.88 79 PRO A O 1
ATOM 629 N N . ILE A 1 80 ? -0.752 3.324 -1.691 1.00 98.25 80 ILE A N 1
ATOM 630 C CA . ILE A 1 80 ? 0.456 2.561 -1.379 1.00 98.25 80 ILE A CA 1
ATOM 631 C C . ILE A 1 80 ? 1.157 2.277 -2.707 1.00 98.25 80 ILE A C 1
ATOM 633 O O . ILE A 1 80 ? 0.642 1.525 -3.530 1.00 98.25 80 ILE A O 1
ATOM 637 N N . ALA A 1 81 ? 2.310 2.908 -2.926 1.00 97.25 81 ALA A N 1
ATOM 638 C CA . ALA A 1 81 ? 3.092 2.796 -4.158 1.00 97.25 81 ALA A CA 1
ATOM 639 C C . ALA A 1 81 ? 4.555 2.446 -3.828 1.00 97.25 81 ALA A C 1
ATOM 641 O O . ALA A 1 81 ? 5.398 3.348 -3.767 1.00 97.25 81 ALA A O 1
ATOM 642 N N . PRO A 1 82 ? 4.866 1.161 -3.561 1.00 95.56 82 PRO A N 1
ATOM 643 C CA . PRO A 1 82 ? 6.203 0.733 -3.144 1.00 95.56 82 PRO A CA 1
ATOM 644 C C . PRO A 1 82 ? 7.305 1.136 -4.127 1.00 95.56 82 PRO A C 1
ATOM 646 O O . PRO A 1 82 ? 8.407 1.492 -3.715 1.00 95.56 82 PRO A O 1
ATOM 649 N N . GLN A 1 83 ? 6.983 1.186 -5.420 1.00 92.00 83 GLN A N 1
ATOM 650 C CA . GLN A 1 83 ? 7.877 1.609 -6.495 1.00 92.00 83 GLN A CA 1
ATOM 651 C C . GLN A 1 83 ? 8.436 3.035 -6.339 1.00 92.00 83 GLN A C 1
ATOM 653 O O . GLN A 1 83 ? 9.433 3.354 -6.974 1.00 92.00 83 GLN A O 1
ATOM 658 N N . LEU A 1 84 ? 7.841 3.893 -5.498 1.00 95.25 84 LEU A N 1
ATOM 659 C CA . LEU A 1 84 ? 8.375 5.234 -5.229 1.00 95.25 84 LEU A CA 1
ATOM 660 C C . LEU A 1 84 ? 9.474 5.264 -4.162 1.00 95.25 84 LEU A C 1
ATOM 662 O O . LEU A 1 84 ? 10.293 6.178 -4.179 1.00 95.25 84 LEU A O 1
ATOM 666 N N . TYR A 1 85 ? 9.478 4.323 -3.214 1.00 94.50 85 TYR A N 1
ATOM 667 C CA . TYR A 1 85 ? 10.358 4.399 -2.041 1.00 94.50 85 TYR A CA 1
ATOM 668 C C . TYR A 1 85 ? 11.221 3.162 -1.817 1.00 94.50 85 TYR A C 1
ATOM 670 O O . TYR A 1 85 ? 12.325 3.320 -1.308 1.00 94.50 85 TYR A O 1
ATOM 678 N N . LEU A 1 86 ? 10.793 1.960 -2.222 1.00 94.50 86 LEU A N 1
ATOM 679 C CA . LEU A 1 86 ? 11.640 0.767 -2.122 1.00 94.50 86 LEU A CA 1
ATOM 680 C C . LEU A 1 86 ? 12.974 0.934 -2.868 1.00 94.50 86 LEU A C 1
ATOM 682 O O . LEU A 1 86 ? 13.995 0.601 -2.273 1.00 94.50 86 LEU A O 1
ATOM 686 N N . PRO A 1 87 ? 13.037 1.531 -4.081 1.00 91.81 87 PRO A N 1
ATOM 687 C CA . PRO A 1 87 ? 14.317 1.725 -4.769 1.00 91.81 87 PRO A CA 1
ATOM 688 C C . PRO A 1 87 ? 15.327 2.601 -4.013 1.00 91.81 87 PRO A C 1
ATOM 690 O O . PRO A 1 87 ? 16.510 2.580 -4.336 1.00 91.81 87 PRO A O 1
ATOM 693 N N . ALA A 1 88 ? 14.894 3.379 -3.013 1.00 92.94 88 ALA A N 1
ATOM 694 C CA . ALA A 1 88 ? 15.799 4.196 -2.207 1.00 92.94 88 ALA A CA 1
ATOM 695 C C . ALA A 1 88 ? 16.641 3.366 -1.220 1.00 92.94 88 ALA A C 1
ATOM 697 O O . ALA A 1 88 ? 17.634 3.873 -0.701 1.00 92.94 88 ALA A O 1
ATOM 698 N N . PHE A 1 89 ? 16.244 2.121 -0.935 1.00 94.69 89 PHE A N 1
ATOM 699 C CA . PHE A 1 89 ? 16.924 1.264 0.043 1.00 94.69 89 PHE A CA 1
ATOM 700 C C . PHE A 1 89 ? 16.924 -0.238 -0.292 1.00 94.69 89 PHE A C 1
ATOM 702 O O . PHE A 1 89 ? 17.499 -1.017 0.465 1.00 94.69 89 PHE A O 1
ATOM 709 N N . VAL A 1 90 ? 16.320 -0.652 -1.408 1.00 93.31 90 VAL A N 1
ATOM 710 C CA . VAL A 1 90 ? 16.339 -2.026 -1.927 1.00 93.31 90 VAL A CA 1
ATOM 711 C C . VAL A 1 90 ? 16.800 -1.992 -3.378 1.00 93.31 90 VAL A C 1
ATOM 713 O O . VAL A 1 90 ? 16.129 -1.416 -4.237 1.00 93.31 90 VAL A O 1
ATOM 716 N N . ASP A 1 91 ? 17.937 -2.622 -3.662 1.00 90.88 91 ASP A N 1
ATOM 717 C CA . ASP A 1 91 ? 18.441 -2.742 -5.029 1.00 90.88 91 ASP A CA 1
ATOM 718 C C . ASP A 1 91 ? 17.775 -3.930 -5.728 1.00 90.88 91 ASP A C 1
ATOM 720 O O . ASP A 1 91 ? 18.089 -5.089 -5.469 1.00 90.88 91 ASP A O 1
ATOM 724 N N . GLU A 1 92 ? 16.856 -3.654 -6.650 1.00 86.06 92 GLU A N 1
ATOM 725 C CA . GLU A 1 92 ? 16.123 -4.694 -7.370 1.00 86.06 92 GLU A CA 1
ATOM 726 C C . GLU A 1 92 ? 17.032 -5.622 -8.202 1.00 86.06 92 GLU A C 1
ATOM 728 O O . GLU A 1 92 ? 16.651 -6.767 -8.453 1.00 86.06 92 GLU A O 1
ATOM 733 N N . ALA A 1 93 ? 18.231 -5.181 -8.603 1.00 88.44 93 ALA A N 1
ATOM 734 C CA . ALA A 1 93 ? 19.161 -6.016 -9.364 1.00 88.44 93 ALA A CA 1
ATOM 735 C C . ALA A 1 93 ? 19.781 -7.136 -8.513 1.00 88.44 93 ALA A C 1
ATOM 737 O O . ALA A 1 93 ? 20.070 -8.215 -9.031 1.00 88.44 93 ALA A O 1
ATOM 738 N N . THR A 1 94 ? 19.971 -6.893 -7.215 1.00 93.44 94 THR A N 1
ATOM 739 C CA . THR A 1 94 ? 20.630 -7.829 -6.289 1.00 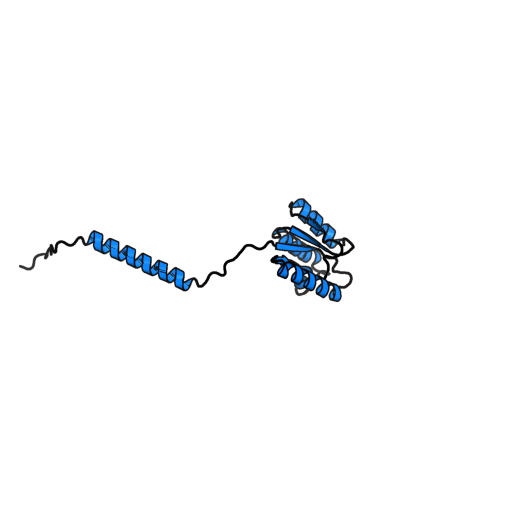93.44 94 THR A CA 1
ATOM 740 C C . THR A 1 94 ? 19.674 -8.427 -5.254 1.00 93.44 94 THR A C 1
ATOM 742 O O . THR A 1 94 ? 19.912 -9.527 -4.764 1.00 93.44 94 THR A O 1
ATOM 745 N N . GLN A 1 95 ? 18.564 -7.750 -4.960 1.00 94.12 95 GLN A N 1
ATOM 746 C CA . GLN A 1 95 ? 17.605 -8.075 -3.900 1.00 94.12 95 GLN A CA 1
ATOM 747 C C . GLN A 1 95 ? 16.179 -8.241 -4.448 1.00 94.12 95 GLN A C 1
ATOM 749 O O . GLN A 1 95 ? 15.197 -7.870 -3.806 1.00 94.12 95 GLN A O 1
ATOM 754 N N . ARG A 1 96 ? 16.040 -8.798 -5.656 1.00 91.69 96 ARG A N 1
ATOM 755 C CA . ARG A 1 96 ? 14.747 -8.941 -6.346 1.00 91.69 96 ARG A CA 1
ATOM 756 C C . ARG A 1 96 ? 13.680 -9.671 -5.520 1.00 91.69 96 ARG A C 1
ATOM 758 O O . ARG A 1 96 ? 12.519 -9.265 -5.550 1.00 91.69 96 ARG A O 1
ATOM 765 N N . GLU A 1 97 ? 14.052 -10.750 -4.834 1.00 93.50 97 GLU A N 1
ATOM 766 C CA . GLU A 1 97 ? 13.123 -11.547 -4.018 1.00 93.50 97 GLU A CA 1
ATOM 767 C C . GLU A 1 97 ? 12.628 -10.763 -2.798 1.00 93.50 97 GLU A C 1
ATOM 769 O O . GLU A 1 97 ? 11.429 -10.745 -2.537 1.00 93.50 97 GLU A O 1
ATOM 774 N N . GLU A 1 98 ? 13.528 -10.039 -2.129 1.00 95.19 98 GLU A N 1
ATOM 775 C CA . GLU A 1 98 ? 13.208 -9.165 -0.995 1.00 95.19 98 GLU A CA 1
ATOM 776 C C . GLU A 1 98 ? 12.289 -8.012 -1.424 1.00 95.19 98 GLU A C 1
ATOM 778 O O . GLU A 1 98 ? 11.252 -7.771 -0.810 1.00 95.19 98 GLU A O 1
ATOM 783 N N . ALA A 1 99 ? 12.616 -7.340 -2.536 1.00 94.19 99 ALA A N 1
ATOM 784 C CA . ALA A 1 99 ? 11.783 -6.277 -3.097 1.00 94.19 99 ALA A CA 1
ATOM 785 C C . ALA A 1 99 ? 10.362 -6.777 -3.392 1.00 94.19 99 ALA A C 1
ATOM 787 O O . ALA A 1 99 ? 9.380 -6.100 -3.088 1.00 94.19 99 ALA A O 1
ATOM 788 N N . LEU A 1 100 ? 10.249 -7.979 -3.967 1.00 94.19 100 LEU A N 1
ATOM 789 C CA . LEU A 1 100 ? 8.958 -8.593 -4.241 1.00 94.19 100 LEU A CA 1
ATOM 790 C C . LEU A 1 100 ? 8.211 -8.942 -2.948 1.00 94.19 100 LEU A C 1
ATOM 792 O O . LEU A 1 100 ? 7.029 -8.626 -2.855 1.00 94.19 100 LEU A O 1
ATOM 796 N N . ALA A 1 101 ? 8.871 -9.553 -1.963 1.00 96.00 101 ALA A N 1
ATOM 797 C CA . ALA A 1 101 ? 8.255 -9.891 -0.681 1.00 96.00 101 ALA A CA 1
ATOM 798 C C . ALA A 1 101 ? 7.656 -8.648 -0.002 1.00 96.00 101 ALA A C 1
ATOM 800 O O . ALA A 1 101 ? 6.474 -8.651 0.342 1.00 96.00 101 ALA A O 1
ATOM 801 N N . LEU A 1 102 ? 8.417 -7.551 0.063 1.00 97.00 102 LEU A N 1
ATOM 802 C CA . LEU A 1 102 ? 7.952 -6.274 0.609 1.00 97.00 102 LEU A CA 1
ATOM 803 C C . LEU A 1 102 ? 6.754 -5.708 -0.166 1.00 97.00 102 LEU A C 1
ATOM 805 O O . LEU A 1 102 ? 5.782 -5.266 0.447 1.00 97.00 102 LEU A O 1
ATOM 809 N N . CYS A 1 103 ? 6.777 -5.744 -1.505 1.00 96.44 103 CYS A N 1
ATOM 810 C CA . CYS A 1 103 ? 5.626 -5.329 -2.312 1.00 96.44 103 CYS A CA 1
ATOM 811 C C . CYS A 1 103 ? 4.364 -6.137 -1.972 1.00 96.44 103 CYS A C 1
ATOM 813 O O . CYS A 1 103 ? 3.289 -5.556 -1.829 1.00 96.44 103 CYS A O 1
ATOM 815 N N . LEU A 1 104 ? 4.482 -7.460 -1.825 1.00 97.38 104 LEU A N 1
ATOM 816 C CA . LEU A 1 104 ? 3.342 -8.333 -1.535 1.00 97.38 104 LEU A CA 1
ATOM 817 C C . LEU A 1 104 ? 2.807 -8.143 -0.108 1.00 97.38 104 LEU A C 1
ATOM 819 O O . LEU A 1 104 ? 1.591 -8.107 0.076 1.00 97.38 104 LEU A O 1
ATOM 823 N N . GLU A 1 105 ? 3.676 -7.941 0.885 1.00 97.94 105 GLU A N 1
ATOM 824 C CA . GLU A 1 105 ? 3.260 -7.606 2.256 1.00 97.94 105 GLU A CA 1
ATOM 825 C C . GLU A 1 105 ? 2.512 -6.266 2.320 1.00 97.94 105 GLU A C 1
ATOM 827 O O . GLU A 1 105 ? 1.500 -6.121 3.011 1.00 97.94 105 GLU A O 1
ATOM 832 N N . LEU A 1 106 ? 2.971 -5.278 1.551 1.00 98.19 106 LEU A N 1
ATOM 833 C CA . LEU A 1 106 ? 2.297 -3.987 1.418 1.00 98.19 106 LEU A CA 1
ATOM 834 C C . LEU A 1 106 ? 0.959 -4.106 0.676 1.00 98.19 106 LEU A C 1
ATOM 836 O O . LEU A 1 106 ? -0.000 -3.401 1.004 1.00 98.19 106 LEU A O 1
ATOM 840 N N . LEU A 1 107 ? 0.867 -5.010 -0.299 1.00 98.31 107 LEU A N 1
ATOM 841 C CA . LEU A 1 107 ? -0.379 -5.322 -0.994 1.00 98.31 107 LEU A CA 1
ATOM 842 C C . LEU A 1 107 ? -1.391 -5.983 -0.047 1.00 98.31 107 LEU A C 1
ATOM 844 O O . LEU A 1 107 ? -2.563 -5.614 -0.069 1.00 98.31 107 LE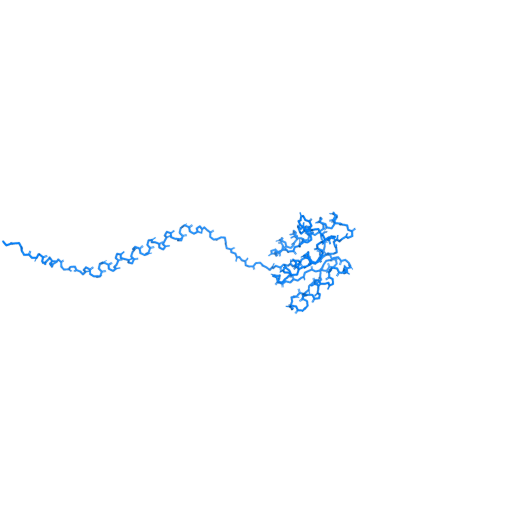U A O 1
ATOM 848 N N . ASP A 1 108 ? -0.948 -6.885 0.832 1.00 98.25 108 ASP A N 1
ATOM 849 C CA . ASP A 1 108 ? -1.802 -7.619 1.780 1.00 98.25 108 ASP A CA 1
ATOM 850 C C . ASP A 1 108 ? -2.553 -6.718 2.763 1.00 98.25 108 ASP A C 1
ATOM 852 O O . ASP A 1 108 ? -3.639 -7.059 3.238 1.00 98.25 108 ASP A O 1
ATOM 856 N N . VAL A 1 109 ? -2.000 -5.543 3.063 1.00 97.38 109 VAL A N 1
ATOM 857 C CA . VAL A 1 109 ? -2.664 -4.557 3.917 1.00 97.38 109 VAL A CA 1
ATOM 858 C C . VAL A 1 109 ? -3.581 -3.615 3.137 1.00 97.38 109 VAL A C 1
ATOM 860 O O . VAL A 1 109 ? -4.193 -2.745 3.751 1.00 97.38 109 VAL A O 1
ATOM 863 N N . CYS A 1 110 ? -3.712 -3.736 1.819 1.00 98.38 110 CYS A N 1
ATOM 864 C CA . CYS A 1 110 ? -4.560 -2.850 1.024 1.00 98.38 110 CYS A CA 1
ATOM 865 C C . CYS A 1 110 ? -6.023 -3.315 0.969 1.00 98.38 110 CYS A C 1
ATOM 867 O O . CYS A 1 110 ? -6.351 -4.483 1.141 1.00 98.38 110 CYS A O 1
ATOM 869 N N . ASP A 1 111 ? -6.932 -2.363 0.751 1.00 98.25 111 ASP A N 1
ATOM 870 C CA . ASP A 1 111 ? -8.367 -2.622 0.586 1.00 98.25 111 ASP A CA 1
ATOM 871 C C . ASP A 1 111 ? -8.745 -2.911 -0.879 1.00 98.25 111 ASP A C 1
ATOM 873 O O . ASP A 1 111 ? -9.859 -3.361 -1.148 1.00 98.25 111 ASP A O 1
ATOM 877 N N . GLU A 1 112 ? -7.858 -2.592 -1.824 1.00 97.81 112 GLU A N 1
ATOM 878 C CA . GLU A 1 112 ? -7.949 -2.915 -3.250 1.00 97.81 112 GLU A CA 1
ATOM 879 C C . GLU A 1 112 ? -6.610 -2.664 -3.959 1.00 97.81 112 GLU A C 1
ATOM 881 O O . GLU A 1 112 ? -5.768 -1.903 -3.472 1.00 97.81 112 GLU A O 1
ATOM 886 N N . VAL A 1 113 ? -6.465 -3.242 -5.149 1.00 98.25 113 VAL A N 1
ATOM 887 C CA . VAL A 1 113 ? -5.436 -2.892 -6.131 1.00 98.25 113 VAL A CA 1
ATOM 888 C C . VAL A 1 113 ? -6.066 -2.026 -7.213 1.00 98.25 113 VAL A C 1
ATOM 890 O O . VAL A 1 113 ? -7.126 -2.365 -7.748 1.00 98.25 113 VAL A O 1
ATOM 893 N N . ARG A 1 114 ? -5.407 -0.922 -7.565 1.00 97.44 114 ARG A N 1
ATOM 894 C CA . ARG A 1 114 ? -5.775 -0.102 -8.716 1.00 97.44 114 ARG A CA 1
ATOM 895 C C . ARG A 1 114 ? -4.694 -0.161 -9.781 1.00 97.44 114 ARG A C 1
ATOM 897 O O . ARG A 1 114 ? -3.529 0.105 -9.498 1.00 97.44 114 ARG A O 1
ATOM 904 N N . VAL A 1 115 ? -5.104 -0.559 -10.979 1.00 96.50 115 VAL A N 1
ATOM 905 C CA . VAL A 1 115 ? -4.224 -0.856 -12.109 1.00 96.50 115 VAL A CA 1
ATOM 906 C C . VAL A 1 115 ? -4.248 0.307 -13.087 1.00 96.50 115 VAL A C 1
ATOM 908 O O . VAL A 1 115 ? -5.323 0.697 -13.540 1.00 96.50 115 VAL A O 1
ATOM 911 N N . TYR A 1 116 ? -3.065 0.820 -13.405 1.00 93.75 116 TYR A N 1
ATOM 912 C CA . TYR A 1 116 ? -2.824 1.947 -14.300 1.00 93.75 116 TYR A CA 1
ATOM 913 C C . TYR A 1 116 ? -1.859 1.562 -15.429 1.00 93.75 116 TYR A C 1
ATOM 915 O O . TYR A 1 116 ? -1.119 0.577 -15.321 1.00 93.75 116 TYR A O 1
ATOM 923 N N . GLY A 1 117 ? -1.857 2.365 -16.493 1.00 88.81 117 GLY A N 1
ATOM 924 C CA . GLY A 1 117 ? -1.084 2.145 -17.709 1.00 88.81 117 GLY A CA 1
ATOM 925 C C . GLY A 1 117 ? -1.762 1.235 -18.742 1.00 88.81 117 GLY A C 1
ATOM 926 O O . GLY A 1 117 ? -2.614 0.401 -18.440 1.00 88.81 117 GLY A O 1
ATOM 927 N N . GLU A 1 118 ? -1.331 1.373 -19.996 1.00 85.81 118 GLU A N 1
ATOM 928 C CA . GLU A 1 118 ? -1.906 0.666 -21.156 1.00 85.81 118 GLU A CA 1
ATOM 929 C C . GLU A 1 118 ? -1.506 -0.817 -21.248 1.00 85.81 118 GLU A C 1
ATOM 931 O O . GLU A 1 118 ? -2.084 -1.589 -22.015 1.00 85.81 118 GLU A O 1
ATOM 936 N N . ARG A 1 119 ? -0.488 -1.235 -20.486 1.00 89.44 119 ARG A N 1
ATOM 937 C CA . ARG A 1 119 ? 0.081 -2.587 -20.537 1.00 89.44 119 ARG A CA 1
ATOM 938 C C . ARG A 1 119 ? 0.322 -3.158 -19.151 1.00 89.44 119 ARG A C 1
ATOM 940 O O . ARG A 1 119 ? 0.781 -2.472 -18.245 1.00 89.44 119 ARG A O 1
ATOM 947 N N . ILE A 1 120 ? 0.137 -4.470 -19.036 1.00 92.44 120 ILE A N 1
ATOM 948 C CA . ILE A 1 120 ? 0.454 -5.222 -17.822 1.00 92.44 120 ILE A CA 1
ATOM 949 C C . ILE A 1 120 ? 1.876 -5.780 -17.922 1.00 92.44 120 ILE A C 1
ATOM 951 O O . ILE A 1 120 ? 2.151 -6.705 -18.700 1.00 92.44 120 ILE A O 1
ATOM 955 N N . SER A 1 121 ? 2.784 -5.207 -17.128 1.00 92.56 121 SER A N 1
ATOM 956 C CA . SER A 1 121 ? 4.170 -5.675 -17.004 1.00 92.56 121 SER A CA 1
ATOM 957 C C . SER A 1 121 ? 4.261 -7.013 -16.258 1.00 92.56 121 SER A C 1
ATOM 959 O O . SER A 1 121 ? 3.314 -7.446 -15.606 1.00 92.56 121 SER A O 1
ATOM 961 N N . GLU A 1 122 ? 5.410 -7.688 -16.333 1.00 91.19 122 GLU A N 1
ATOM 962 C CA . GLU A 1 122 ? 5.623 -8.944 -15.603 1.00 91.19 122 GLU A CA 1
ATOM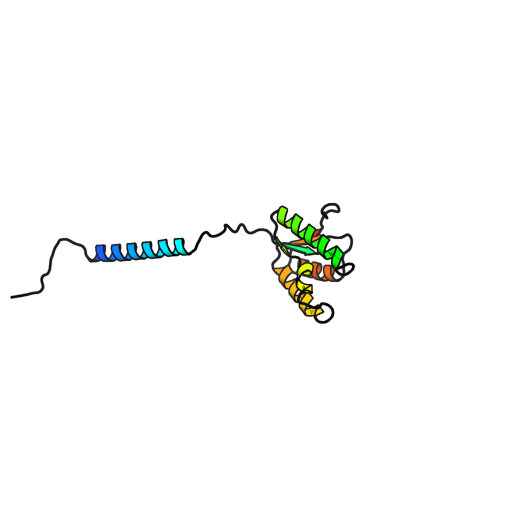 963 C C . GLU A 1 122 ? 5.486 -8.770 -14.084 1.00 91.19 122 GLU A C 1
ATOM 965 O O . GLU A 1 122 ? 4.818 -9.582 -13.446 1.00 91.19 122 GLU A O 1
ATOM 970 N N . GLY A 1 123 ? 6.044 -7.689 -13.525 1.00 90.00 123 GLY A N 1
ATOM 971 C CA . GLY A 1 123 ? 5.910 -7.364 -12.101 1.00 90.00 123 GLY A CA 1
ATOM 972 C C . GLY A 1 123 ? 4.447 -7.203 -11.692 1.00 90.00 123 GLY A C 1
ATOM 973 O O . GLY A 1 123 ? 4.006 -7.838 -10.738 1.00 90.00 123 GLY A O 1
ATOM 974 N N . MET A 1 124 ? 3.668 -6.479 -12.500 1.00 94.94 124 MET A N 1
ATOM 975 C CA . MET A 1 124 ? 2.233 -6.304 -12.265 1.00 94.94 124 MET A CA 1
ATOM 976 C C . MET A 1 124 ? 1.485 -7.641 -12.290 1.00 94.94 124 MET A C 1
ATOM 978 O O . MET A 1 124 ? 0.627 -7.873 -11.452 1.00 94.94 124 MET A O 1
ATOM 982 N N . ARG A 1 125 ? 1.819 -8.580 -13.191 1.00 96.06 125 ARG A N 1
ATOM 983 C CA . ARG A 1 125 ? 1.164 -9.908 -13.195 1.00 96.06 125 ARG A CA 1
ATOM 984 C C . ARG A 1 125 ? 1.365 -10.658 -11.883 1.00 96.06 125 ARG A C 1
ATOM 986 O O . ARG A 1 125 ? 0.480 -11.406 -11.481 1.00 96.06 125 ARG A O 1
ATOM 993 N N . VAL A 1 126 ? 2.523 -10.503 -11.241 1.00 96.00 126 VAL A N 1
ATOM 994 C CA . VAL A 1 126 ? 2.778 -11.124 -9.937 1.00 96.00 126 VAL A CA 1
ATOM 995 C C . VAL A 1 126 ? 1.879 -10.502 -8.870 1.00 96.00 126 VAL A C 1
ATOM 997 O O . VAL A 1 126 ? 1.205 -11.240 -8.157 1.00 96.00 126 VAL A O 1
ATOM 1000 N N . GLU A 1 127 ? 1.802 -9.172 -8.821 1.00 96.56 127 GLU A N 1
ATOM 1001 C CA . GLU A 1 127 ? 0.939 -8.430 -7.890 1.00 96.56 127 GLU A CA 1
ATOM 1002 C C . GLU A 1 127 ? -0.546 -8.778 -8.079 1.00 96.56 127 GLU A C 1
ATOM 1004 O O . GLU A 1 127 ? -1.247 -9.055 -7.108 1.00 96.56 127 GLU A O 1
ATOM 1009 N N . LEU A 1 128 ? -1.020 -8.834 -9.328 1.00 97.81 128 LEU A N 1
ATOM 1010 C CA . LEU A 1 128 ? -2.414 -9.146 -9.652 1.00 97.81 128 LEU A CA 1
ATOM 1011 C C . LEU A 1 128 ? -2.782 -10.583 -9.277 1.00 97.81 128 LEU A C 1
ATOM 1013 O O . LEU A 1 128 ? -3.807 -10.793 -8.637 1.00 97.81 128 LEU A O 1
ATOM 1017 N N . ARG A 1 129 ? -1.926 -11.566 -9.588 1.00 98.25 129 ARG A N 1
ATOM 1018 C CA . ARG A 1 129 ? -2.153 -12.958 -9.158 1.00 98.25 129 ARG A CA 1
ATOM 1019 C C . ARG A 1 129 ? -2.190 -13.089 -7.639 1.00 98.25 129 ARG A C 1
ATOM 1021 O O . ARG A 1 129 ? -2.979 -13.866 -7.111 1.00 98.25 129 ARG A O 1
ATOM 1028 N N . HIS A 1 130 ? -1.335 -12.348 -6.936 1.00 98.25 130 HIS A N 1
ATOM 1029 C CA . HIS A 1 130 ? -1.330 -12.340 -5.475 1.00 98.25 130 HIS A CA 1
ATOM 1030 C C . HIS A 1 130 ? -2.619 -11.731 -4.916 1.00 98.25 130 HIS A C 1
ATOM 1032 O O . HIS A 1 130 ? -3.249 -12.324 -4.044 1.00 98.25 130 HIS A O 1
ATOM 1038 N N . ALA A 1 131 ? -3.064 -10.600 -5.468 1.00 98.38 131 ALA A N 1
ATOM 1039 C CA . ALA A 1 131 ? -4.323 -9.967 -5.091 1.00 98.38 131 ALA A CA 1
ATOM 1040 C C . ALA A 1 131 ? -5.535 -10.882 -5.338 1.00 98.38 131 ALA A C 1
ATOM 1042 O O . ALA A 1 131 ? -6.365 -11.039 -4.441 1.00 98.38 131 ALA A O 1
ATOM 1043 N N . GLU A 1 132 ? -5.600 -11.552 -6.495 1.00 98.06 132 GLU A N 1
ATOM 1044 C CA . GLU A 1 132 ? -6.627 -12.559 -6.803 1.00 98.06 132 GLU A CA 1
ATOM 1045 C C . GLU A 1 132 ? -6.631 -13.690 -5.769 1.00 98.06 132 GLU A C 1
ATOM 1047 O O . GLU A 1 132 ? -7.678 -14.011 -5.206 1.00 98.06 132 GLU A O 1
ATOM 1052 N N . ALA A 1 133 ? -5.458 -14.252 -5.459 1.00 98.31 133 ALA A N 1
ATOM 1053 C CA . ALA A 1 133 ? -5.318 -15.335 -4.488 1.00 98.31 133 ALA A CA 1
ATOM 1054 C C . ALA A 1 133 ? -5.742 -14.932 -3.063 1.00 98.31 133 ALA A C 1
ATOM 1056 O O . ALA A 1 133 ? -6.163 -15.783 -2.279 1.00 98.31 133 ALA A O 1
ATOM 1057 N N . ARG A 1 134 ? -5.644 -13.642 -2.721 1.00 97.75 134 ARG A N 1
ATOM 1058 C CA . ARG A 1 134 ? -6.041 -13.083 -1.418 1.00 97.75 134 ARG A CA 1
ATOM 1059 C C . ARG A 1 134 ? -7.459 -12.507 -1.402 1.00 97.75 134 ARG A C 1
ATOM 1061 O O . ARG A 1 134 ? -7.900 -12.031 -0.359 1.00 97.75 134 ARG A O 1
ATOM 1068 N N . GLY A 1 135 ? -8.181 -12.550 -2.523 1.00 97.94 135 GLY A N 1
ATOM 1069 C CA . GLY A 1 135 ? -9.517 -11.960 -2.642 1.00 97.94 135 GLY A CA 1
ATOM 1070 C C . GLY A 1 135 ? -9.523 -10.431 -2.529 1.00 97.94 135 GLY A C 1
ATOM 1071 O O . GLY A 1 135 ? -10.547 -9.844 -2.176 1.00 97.94 135 GLY A O 1
ATOM 1072 N N . ILE A 1 136 ? -8.390 -9.778 -2.805 1.00 98.50 136 ILE A N 1
ATOM 1073 C CA . ILE A 1 136 ? -8.267 -8.320 -2.791 1.00 98.50 136 ILE A CA 1
ATOM 1074 C C . ILE A 1 136 ? -8.854 -7.786 -4.107 1.00 98.50 136 ILE A C 1
ATOM 1076 O O . ILE A 1 136 ? -8.403 -8.195 -5.179 1.00 98.50 136 ILE A O 1
ATOM 1080 N N . PRO A 1 137 ? -9.850 -6.879 -4.073 1.00 98.25 137 PRO A N 1
ATOM 1081 C CA . PRO A 1 137 ? -10.485 -6.377 -5.287 1.00 98.25 137 PRO A CA 1
ATOM 1082 C C . PRO A 1 137 ? -9.488 -5.690 -6.222 1.00 98.25 137 PRO A C 1
ATOM 1084 O O . PRO A 1 137 ? -8.748 -4.805 -5.797 1.00 98.25 137 PRO A O 1
ATOM 1087 N N . ILE A 1 138 ? -9.523 -6.048 -7.505 1.00 98.06 138 ILE A N 1
ATOM 1088 C CA . ILE A 1 138 ? -8.714 -5.426 -8.558 1.00 98.06 138 ILE A CA 1
ATOM 1089 C C . ILE A 1 138 ? -9.609 -4.494 -9.372 1.00 98.06 138 ILE A C 1
ATOM 1091 O O . ILE A 1 138 ? -10.675 -4.896 -9.842 1.00 98.06 138 ILE A O 1
ATOM 1095 N N . ARG A 1 139 ? -9.184 -3.241 -9.542 1.00 95.75 139 ARG A N 1
ATOM 1096 C CA . ARG A 1 139 ? -9.884 -2.239 -10.354 1.00 95.75 139 ARG A CA 1
ATOM 1097 C C . ARG A 1 139 ? -8.946 -1.661 -11.399 1.00 95.75 139 ARG A C 1
ATOM 1099 O O . ARG A 1 139 ? -7.911 -1.101 -11.053 1.00 95.75 139 ARG A O 1
ATOM 1106 N N . PHE A 1 140 ? -9.339 -1.751 -12.660 1.00 93.19 140 PHE A N 1
ATOM 1107 C CA . PHE A 1 140 ? -8.656 -1.053 -13.742 1.00 93.19 140 PHE A CA 1
ATOM 1108 C C . PHE A 1 140 ? -9.117 0.400 -13.764 1.00 93.19 140 PHE A C 1
ATOM 1110 O O . PHE A 1 140 ? -10.318 0.666 -13.680 1.00 93.19 140 PHE A O 1
ATOM 1117 N N . ALA A 1 141 ? -8.165 1.323 -13.829 1.00 83.88 141 ALA A N 1
ATOM 1118 C CA . ALA A 1 141 ? -8.447 2.724 -14.090 1.00 83.88 141 ALA A CA 1
ATOM 1119 C C . ALA A 1 141 ? -9.055 2.854 -15.499 1.00 83.88 141 ALA A C 1
ATOM 1121 O O . ALA A 1 141 ? -8.620 2.168 -16.428 1.00 83.88 141 ALA A O 1
ATOM 1122 N N . ALA A 1 142 ? -10.092 3.675 -15.666 1.00 71.44 142 ALA A N 1
ATOM 1123 C CA . ALA A 1 142 ? -10.608 3.970 -16.997 1.00 71.44 142 ALA A CA 1
ATOM 1124 C C . ALA A 1 142 ? -9.550 4.763 -17.781 1.00 71.44 142 ALA A C 1
ATOM 1126 O O . ALA A 1 142 ? -8.741 5.471 -17.186 1.00 71.44 142 ALA A O 1
ATOM 1127 N N . GLY A 1 143 ? -9.564 4.688 -19.117 1.00 56.03 143 GLY A N 1
ATOM 1128 C CA . GLY A 1 143 ? -8.582 5.342 -20.005 1.00 56.03 143 GLY A CA 1
ATOM 1129 C C . GLY A 1 143 ? -8.547 6.883 -19.982 1.00 56.03 143 GLY A C 1
ATOM 1130 O O . GLY A 1 143 ? -8.065 7.483 -20.933 1.00 56.03 143 GLY A O 1
ATOM 1131 N N . GLY A 1 144 ? -9.081 7.521 -18.937 1.00 52.84 144 GLY A N 1
ATOM 1132 C CA . GLY A 1 144 ? -8.966 8.950 -18.632 1.00 52.84 144 GLY A CA 1
ATOM 1133 C C . GLY A 1 144 ? -8.775 9.250 -17.135 1.00 52.84 144 GLY A C 1
ATOM 1134 O O . GLY A 1 144 ? -8.892 10.403 -16.739 1.00 52.84 144 GLY A O 1
ATOM 1135 N N . ASP A 1 145 ? -8.514 8.230 -16.309 1.00 54.12 145 ASP A N 1
ATOM 1136 C CA . ASP A 1 145 ? -8.242 8.356 -14.865 1.00 54.12 145 ASP A CA 1
ATOM 1137 C C . ASP A 1 145 ? -6.737 8.543 -14.563 1.00 54.12 145 ASP A C 1
ATOM 1139 O O . ASP A 1 145 ? -6.326 8.560 -13.398 1.00 54.12 145 ASP A O 1
ATOM 1143 N N . GLU A 1 146 ? -5.908 8.639 -15.605 1.00 57.41 146 GLU A N 1
ATOM 1144 C CA . GLU A 1 146 ? -4.485 8.964 -15.520 1.00 57.41 146 GLU A CA 1
ATOM 1145 C C . GLU A 1 146 ? -4.341 10.489 -15.726 1.00 57.41 146 GLU A C 1
ATOM 1147 O O . GLU A 1 146 ? -4.817 10.991 -16.749 1.00 57.41 146 GLU A O 1
ATOM 1152 N N . PRO A 1 147 ? -3.820 11.234 -14.732 1.00 54.31 147 PRO A N 1
ATOM 1153 C CA . PRO A 1 147 ? -3.762 12.697 -14.747 1.00 54.31 147 PRO A CA 1
ATOM 1154 C C . PRO A 1 147 ? -2.792 13.275 -15.785 1.00 54.31 147 PRO A C 1
ATOM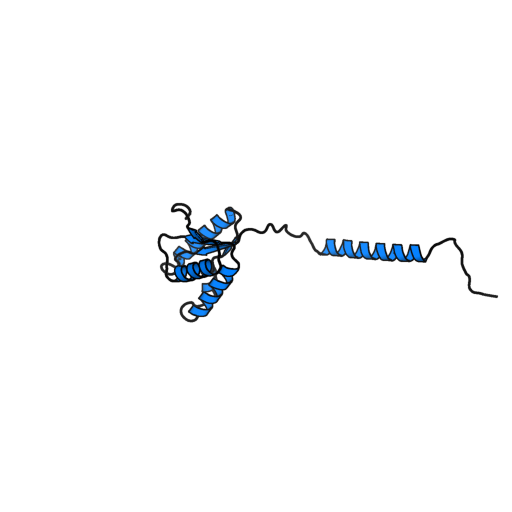 1156 O O . PRO A 1 147 ? -1.819 12.581 -16.163 1.00 54.31 147 PRO A O 1
#